Protein AF-A0A560VV39-F1 (afdb_monomer)

Radius of gyration: 31.04 Å; Cα contacts (8 Å, |Δi|>4): 60; chains: 1; bounding box: 43×10×96 Å

Foldseek 3Di:
DDDDPPPPPPPVCPDPPPPPDPPKDKDKDKDKDKDWDACPVHHDDIDIDIDIDMDIDMDD

Solvent-accessible surface area (backbone atoms only — not comparable to full-atom values): 4288 Å² total; per-residue (Å²): 134,90,80,80,85,78,80,74,78,78,70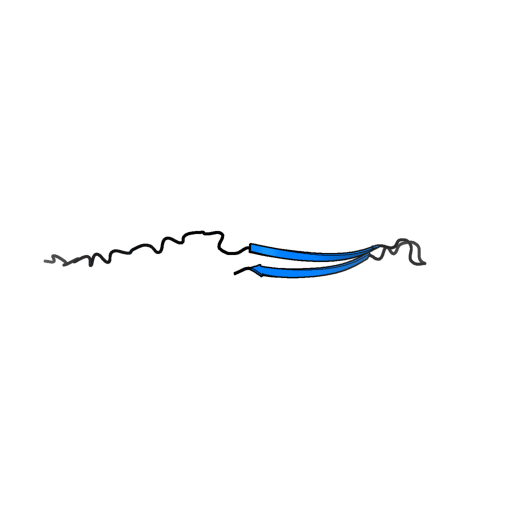,80,75,74,74,83,75,81,76,88,64,90,71,58,54,74,52,74,51,69,54,78,50,78,50,77,49,72,54,77,88,45,95,76,55,63,59,72,52,77,50,80,49,77,48,76,46,80,47,121

Secondary structure (DSSP, 8-state):
------------------------EEEEEEEEEEEE-S--SSSS---EEEEEEEEEEEE-

Sequence (60 aa):
MKNAIASQTGITVIPNVTSVQNIGEVDSRGVELSYQHHDVGLRGPQPVASLVYTQSTFHL

pLDDT: mean 73.86, std 16.8, range [40.81, 95.88]

Structure (mmCIF, N/CA/C/O backbone):
data_AF-A0A560VV39-F1
#
_entry.id   AF-A0A560VV39-F1
#
loop_
_atom_site.group_PDB
_atom_site.id
_atom_site.type_symbol
_atom_site.label_atom_id
_atom_site.label_alt_id
_atom_site.label_comp_id
_atom_site.label_asym_id
_atom_site.label_entity_id
_atom_site.label_seq_id
_atom_site.pdbx_PDB_ins_code
_atom_site.Cartn_x
_atom_site.Cartn_y
_atom_site.Cartn_z
_atom_site.occupancy
_atom_site.B_iso_or_equiv
_atom_site.auth_seq_id
_atom_site.auth_comp_id
_atom_site.auth_asym_id
_atom_site.auth_atom_id
_atom_site.pdbx_PDB_model_num
ATOM 1 N N . MET A 1 1 ? -0.294 -0.016 69.540 1.00 40.81 1 MET A N 1
ATOM 2 C CA . MET A 1 1 ? 0.271 -0.422 68.237 1.00 40.81 1 MET A CA 1
ATOM 3 C C . MET A 1 1 ? -0.872 -0.630 67.255 1.00 40.81 1 MET A C 1
ATOM 5 O O . MET A 1 1 ? -1.988 -0.874 67.688 1.00 40.81 1 MET A O 1
ATOM 9 N N . LYS A 1 2 ? -0.573 -0.398 65.977 1.00 45.22 2 LYS A N 1
ATOM 10 C CA . LYS A 1 2 ? -1.447 -0.281 64.801 1.00 45.22 2 LYS A CA 1
ATOM 11 C C . LYS A 1 2 ? -2.528 -1.361 64.691 1.00 45.22 2 LYS A C 1
ATOM 13 O O . LYS A 1 2 ? -2.198 -2.528 64.819 1.00 45.22 2 LYS A O 1
ATOM 18 N N . ASN A 1 3 ? -3.731 -0.967 64.278 1.00 41.25 3 ASN A N 1
ATOM 19 C CA . ASN A 1 3 ? -4.540 -1.758 63.352 1.00 41.25 3 ASN A CA 1
ATOM 20 C C . ASN A 1 3 ? -5.032 -0.801 62.266 1.00 41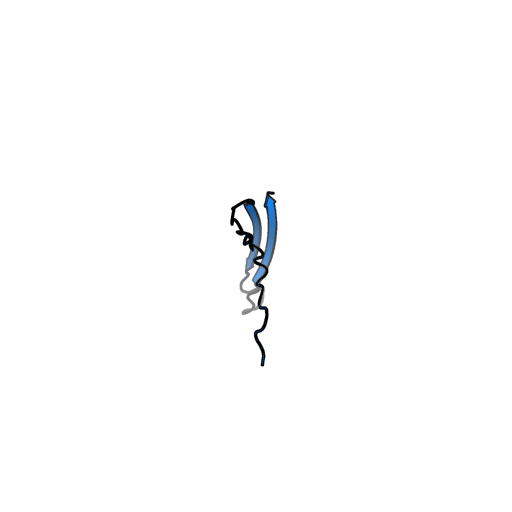.25 3 ASN A C 1
ATOM 22 O O . ASN A 1 3 ? -5.776 0.141 62.529 1.00 41.25 3 ASN A O 1
ATOM 26 N N . ALA A 1 4 ? -4.466 -0.974 61.075 1.00 51.69 4 ALA A N 1
ATOM 27 C CA . ALA A 1 4 ? -4.716 -0.139 59.917 1.00 51.69 4 ALA A CA 1
ATOM 28 C C . ALA A 1 4 ? -6.126 -0.411 59.388 1.00 51.69 4 ALA A C 1
ATOM 30 O O . ALA A 1 4 ? -6.488 -1.556 59.123 1.00 51.69 4 ALA A O 1
ATOM 31 N N . ILE A 1 5 ? -6.905 0.653 59.216 1.00 54.53 5 ILE A N 1
ATOM 32 C CA . ILE A 1 5 ? -8.123 0.611 58.418 1.00 54.53 5 ILE A CA 1
ATOM 33 C C . ILE A 1 5 ? -7.678 0.460 56.963 1.00 54.53 5 ILE A C 1
ATOM 35 O O . ILE A 1 5 ? -7.188 1.410 56.361 1.00 54.53 5 ILE A O 1
ATOM 39 N N . ALA A 1 6 ? -7.842 -0.732 56.404 1.00 55.69 6 ALA A N 1
ATOM 40 C CA . ALA A 1 6 ? -7.877 -0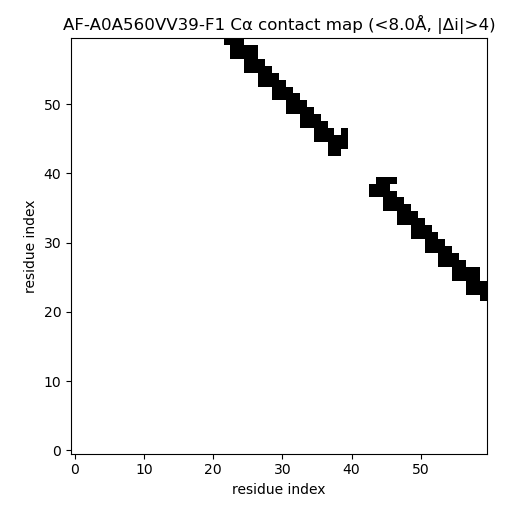.930 54.963 1.00 55.69 6 ALA A CA 1
ATOM 41 C C . ALA A 1 6 ? -9.341 -1.169 54.584 1.00 55.69 6 ALA A C 1
ATOM 43 O O . ALA A 1 6 ? -9.760 -2.287 54.302 1.00 55.69 6 ALA A O 1
ATOM 44 N N . SER A 1 7 ? -10.148 -0.108 54.671 1.00 60.88 7 SER A N 1
ATOM 45 C CA . SER A 1 7 ? -11.489 -0.114 54.095 1.00 60.88 7 SER A CA 1
ATOM 46 C C . SER A 1 7 ? -11.304 -0.095 52.586 1.00 60.88 7 SER A C 1
ATOM 48 O O . SER A 1 7 ? -11.056 0.950 51.985 1.00 60.88 7 SER A O 1
ATOM 50 N N . GLN A 1 8 ? -11.305 -1.282 51.992 1.00 56.78 8 GLN A N 1
ATOM 51 C CA . GLN A 1 8 ? -11.293 -1.446 50.554 1.00 56.78 8 GLN A CA 1
ATOM 52 C C . GLN A 1 8 ? -12.609 -0.878 50.028 1.00 56.78 8 GLN A C 1
ATOM 54 O O . GLN A 1 8 ? -13.665 -1.490 50.182 1.00 56.78 8 GLN A O 1
ATOM 59 N N . THR A 1 9 ? -12.558 0.307 49.425 1.00 59.44 9 THR A N 1
ATOM 60 C CA . THR A 1 9 ? -13.656 0.792 48.596 1.00 59.44 9 THR A CA 1
ATOM 61 C C . THR A 1 9 ? -13.772 -0.194 47.444 1.00 59.44 9 THR A C 1
ATOM 63 O O . THR A 1 9 ? -12.969 -0.170 46.513 1.00 59.44 9 THR A O 1
ATOM 66 N N . GLY A 1 10 ? -14.724 -1.118 47.544 1.00 47.78 10 GLY A N 1
ATOM 67 C CA . GLY A 1 10 ? -15.110 -1.993 46.452 1.00 47.78 10 GLY A CA 1
ATOM 68 C C . GLY A 1 10 ? -15.724 -1.149 45.345 1.00 47.78 10 GLY A C 1
ATOM 69 O O . GLY A 1 10 ? -16.941 -1.102 45.203 1.00 47.78 10 GLY A O 1
ATOM 70 N N . ILE A 1 11 ? -14.892 -0.453 44.568 1.00 50.09 11 ILE A N 1
ATOM 71 C CA . ILE A 1 11 ? -15.306 -0.008 43.249 1.00 50.09 11 ILE A CA 1
ATOM 72 C C . ILE A 1 11 ? -15.526 -1.292 42.463 1.00 50.09 11 ILE A C 1
ATOM 74 O O . ILE A 1 11 ? -14.594 -2.043 42.182 1.00 50.09 11 ILE A O 1
ATOM 78 N N . THR A 1 12 ? -16.791 -1.605 42.202 1.00 56.72 1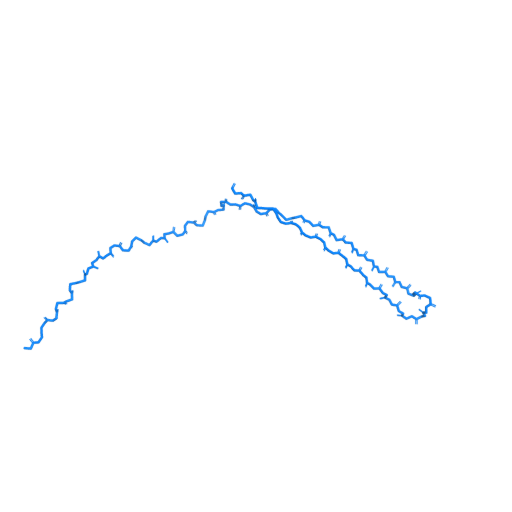2 THR A N 1
ATOM 79 C CA . THR A 1 12 ? -17.133 -2.608 41.202 1.00 56.72 12 THR A CA 1
ATOM 80 C C . THR A 1 12 ? -16.559 -2.076 39.899 1.00 56.72 12 THR A C 1
ATOM 82 O O . THR A 1 12 ? -17.142 -1.203 39.262 1.00 56.72 12 THR A O 1
ATOM 85 N N . VAL A 1 13 ? -15.353 -2.525 39.556 1.00 58.56 13 VAL A N 1
ATOM 86 C CA . VAL A 1 13 ? -14.792 -2.325 38.229 1.00 58.56 13 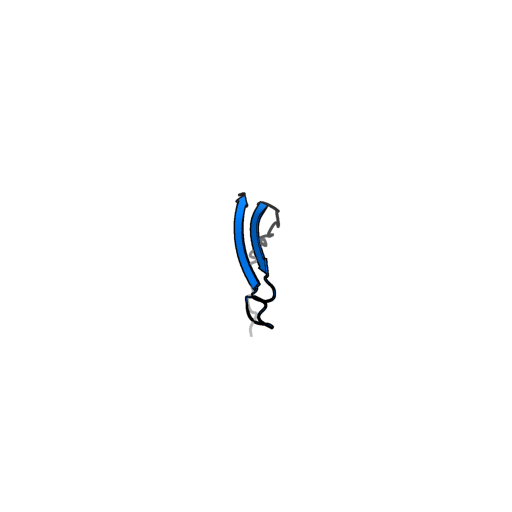VAL A CA 1
ATOM 87 C C . VAL A 1 13 ? -15.662 -3.192 37.345 1.00 58.56 13 VAL A C 1
ATOM 89 O O . VAL A 1 13 ? -15.476 -4.402 37.292 1.00 58.56 13 VAL A O 1
ATOM 92 N N . ILE A 1 14 ? -16.672 -2.593 36.721 1.00 63.78 14 ILE A N 1
ATOM 93 C CA . ILE A 1 14 ? -17.303 -3.217 35.568 1.00 63.78 14 ILE A CA 1
ATOM 94 C C . ILE A 1 14 ? -16.208 -3.164 34.502 1.00 63.78 14 ILE A C 1
ATOM 96 O O . ILE A 1 14 ? -15.871 -2.061 34.058 1.00 63.78 14 ILE A O 1
ATOM 100 N N . PRO A 1 15 ? -15.556 -4.292 34.160 1.00 54.94 15 PRO A N 1
ATOM 101 C CA . PRO A 1 15 ? -14.565 -4.260 33.105 1.00 54.94 15 PRO A CA 1
ATOM 102 C C . PRO A 1 15 ? -15.293 -3.801 31.847 1.00 54.94 15 PRO A C 1
ATOM 104 O O . PRO A 1 15 ? -16.385 -4.288 31.547 1.00 54.94 15 PRO A O 1
ATOM 107 N N . ASN A 1 16 ? -14.715 -2.853 31.117 1.00 52.84 16 ASN A N 1
ATOM 108 C CA . ASN A 1 16 ? -15.191 -2.583 29.774 1.00 52.84 16 ASN A CA 1
ATOM 109 C C . ASN A 1 16 ? -14.925 -3.867 28.977 1.00 52.84 16 ASN A C 1
ATOM 111 O O . ASN A 1 16 ? -13.784 -4.153 28.617 1.00 52.84 16 ASN A O 1
ATOM 115 N N . VAL A 1 17 ? -15.947 -4.708 28.804 1.00 56.31 17 VAL A N 1
ATOM 116 C CA . VAL A 1 17 ? -15.855 -5.871 27.926 1.00 56.31 17 VAL A CA 1
ATOM 117 C C . VAL A 1 17 ? -15.793 -5.285 26.528 1.00 56.31 17 VAL A C 1
ATOM 119 O O . VAL A 1 17 ? -16.804 -4.834 25.993 1.00 56.31 17 VAL A O 1
ATOM 122 N N . THR A 1 18 ? -14.594 -5.221 25.956 1.00 58.66 18 THR A N 1
ATOM 123 C CA . THR A 1 18 ? -14.439 -4.876 24.547 1.00 58.66 18 THR A CA 1
ATOM 124 C C . THR A 1 18 ? -15.108 -5.984 23.745 1.00 58.66 18 THR A C 1
ATOM 126 O O . THR A 1 18 ? -14.539 -7.053 23.535 1.00 58.66 18 THR A O 1
ATOM 129 N N . SER A 1 19 ? -16.356 -5.751 23.351 1.00 61.81 19 SER A N 1
ATOM 130 C CA . SER A 1 19 ? -17.069 -6.619 22.429 1.00 61.81 19 SER A CA 1
ATOM 131 C C . SER A 1 19 ? -16.441 -6.427 21.052 1.00 61.81 19 SER A C 1
ATOM 133 O O . SER A 1 19 ? -16.630 -5.387 20.420 1.00 61.81 19 SER A O 1
ATOM 135 N N . VAL A 1 20 ? -15.634 -7.396 20.615 1.00 61.03 20 VAL A N 1
ATOM 136 C CA . VAL A 1 20 ? -15.083 -7.421 19.256 1.00 61.03 20 VAL A CA 1
ATOM 137 C C . VAL A 1 20 ? -16.218 -7.820 18.321 1.00 61.03 20 VAL A C 1
ATOM 139 O O . VAL A 1 20 ? -16.472 -8.995 18.077 1.00 61.03 20 VAL A O 1
ATOM 142 N N . GLN A 1 21 ? -16.958 -6.822 17.859 1.00 61.59 21 GLN A N 1
ATOM 143 C CA . GLN A 1 21 ? -17.973 -6.979 16.829 1.00 61.59 21 GLN A CA 1
ATOM 144 C C . GLN A 1 21 ? -17.307 -6.613 15.501 1.00 61.59 21 GLN A C 1
ATOM 146 O O . GLN A 1 21 ? -16.590 -5.617 15.433 1.00 61.59 21 GLN A O 1
ATOM 151 N N . ASN A 1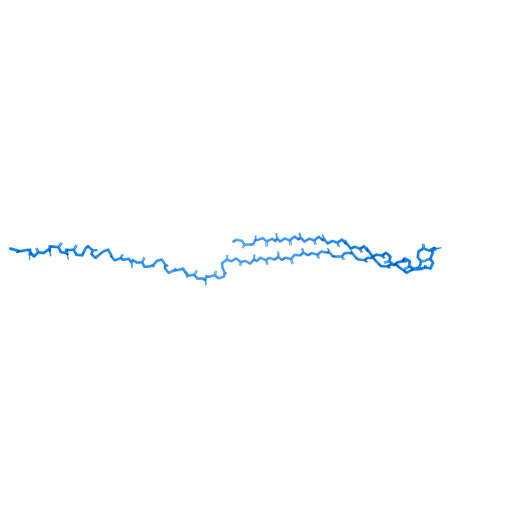 22 ? -17.513 -7.391 14.439 1.00 59.59 22 ASN A N 1
ATOM 152 C CA . ASN A 1 22 ? -17.144 -6.961 13.086 1.00 59.59 22 ASN A CA 1
ATOM 153 C C . ASN A 1 22 ? -18.155 -5.888 12.641 1.00 59.59 22 ASN A C 1
ATOM 155 O O . ASN A 1 22 ? -19.072 -6.168 11.881 1.00 59.59 22 ASN A O 1
ATOM 159 N N . ILE A 1 23 ? -18.039 -4.688 13.217 1.00 62.69 23 ILE A N 1
ATOM 160 C CA . ILE A 1 23 ? -18.923 -3.525 13.004 1.00 62.69 23 ILE A CA 1
ATOM 161 C C . ILE A 1 23 ? -18.502 -2.667 11.806 1.00 62.69 23 ILE A C 1
ATOM 163 O O . ILE A 1 23 ? -19.057 -1.599 11.602 1.00 62.69 23 ILE A O 1
ATOM 167 N N . GLY A 1 24 ? -17.533 -3.116 11.012 1.00 61.34 24 GLY A N 1
ATOM 168 C CA . GLY A 1 24 ? -17.120 -2.407 9.809 1.00 61.34 24 GLY A CA 1
ATOM 169 C C . GLY A 1 24 ? -16.448 -3.343 8.820 1.00 61.34 24 GLY A C 1
ATOM 170 O O . GLY A 1 24 ? -15.728 -4.264 9.209 1.00 61.34 24 GLY A O 1
ATOM 171 N N . GLU A 1 25 ? -16.694 -3.093 7.541 1.00 76.75 25 GLU A N 1
ATOM 172 C CA . GLU A 1 25 ? -16.036 -3.764 6.425 1.00 76.75 25 GLU A CA 1
ATOM 173 C C . GLU A 1 25 ? -15.108 -2.758 5.743 1.00 76.75 25 GLU A C 1
ATOM 175 O O . GLU A 1 25 ? -15.486 -1.610 5.496 1.00 76.75 25 GLU A O 1
ATOM 180 N N . VAL A 1 26 ? -13.871 -3.175 5.472 1.00 76.81 26 VAL A N 1
ATOM 181 C CA . VAL A 1 26 ? -12.912 -2.372 4.710 1.00 76.81 26 VAL A CA 1
ATOM 182 C C . VAL A 1 26 ? -12.712 -3.046 3.366 1.00 76.81 26 VAL A C 1
ATOM 184 O O . VAL A 1 26 ? -12.075 -4.09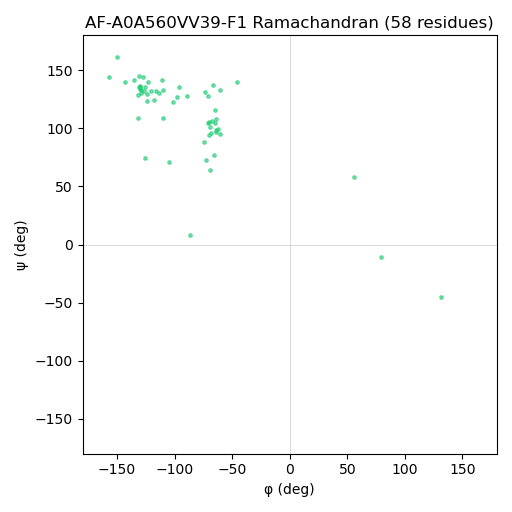5 3.287 1.00 76.81 26 VAL A O 1
ATOM 187 N N . ASP A 1 27 ? -13.236 -2.430 2.311 1.00 86.69 27 ASP A N 1
ATOM 188 C CA . ASP A 1 27 ? -13.016 -2.888 0.942 1.00 86.69 27 ASP A CA 1
ATOM 189 C C . ASP A 1 27 ? -11.750 -2.221 0.397 1.00 86.69 27 ASP A C 1
ATOM 191 O O . ASP A 1 27 ? -11.587 -0.999 0.474 1.00 86.69 27 ASP A O 1
ATOM 195 N N . SER A 1 28 ? -10.823 -3.016 -0.136 1.00 86.31 28 SER A N 1
ATOM 196 C CA . SER A 1 28 ? -9.578 -2.511 -0.723 1.00 86.31 28 SER A CA 1
ATOM 197 C C . SER A 1 28 ? -9.522 -2.862 -2.200 1.00 86.31 28 SER A C 1
ATOM 199 O O . SER A 1 28 ? -9.612 -4.027 -2.580 1.00 86.31 28 SER A O 1
ATOM 201 N N . ARG A 1 29 ? -9.353 -1.841 -3.040 1.00 90.94 29 ARG A N 1
ATOM 202 C CA . ARG A 1 29 ? -9.254 -1.963 -4.496 1.00 90.94 29 ARG A CA 1
ATOM 203 C C . ARG A 1 29 ? -7.943 -1.355 -4.953 1.00 90.94 29 ARG A C 1
ATOM 205 O O . ARG A 1 29 ? -7.531 -0.309 -4.459 1.00 90.94 29 ARG A O 1
ATOM 212 N N . GLY A 1 30 ? -7.291 -1.989 -5.912 1.00 92.69 30 GLY A N 1
ATOM 213 C CA . GLY A 1 30 ? -6.036 -1.491 -6.452 1.00 92.69 30 GLY A CA 1
ATOM 214 C C . GLY A 1 30 ? -5.842 -1.876 -7.905 1.00 92.69 30 GLY A C 1
ATOM 215 O O . GLY A 1 30 ? -6.502 -2.781 -8.415 1.00 92.69 30 GLY A O 1
ATOM 216 N N . VAL A 1 31 ? -4.941 -1.154 -8.562 1.00 95.31 31 VAL A N 1
ATOM 217 C CA . VAL A 1 31 ? -4.481 -1.422 -9.924 1.00 95.31 31 VAL A CA 1
ATOM 218 C C . VAL A 1 31 ? -2.960 -1.409 -9.922 1.00 95.31 31 VAL A C 1
ATOM 220 O O . VAL A 1 31 ? -2.333 -0.517 -9.348 1.00 95.31 31 VAL A O 1
ATOM 223 N N . GLU A 1 32 ? -2.382 -2.396 -10.596 1.00 95.25 32 GLU A N 1
ATOM 224 C CA . GLU A 1 32 ? -0.945 -2.531 -10.791 1.00 95.25 32 GLU A CA 1
ATOM 225 C C . GLU A 1 32 ? -0.628 -2.530 -12.289 1.00 95.25 32 GLU A C 1
ATOM 227 O O . GLU A 1 32 ? -1.270 -3.230 -13.075 1.00 95.25 32 GLU A O 1
ATOM 232 N N . LEU A 1 33 ? 0.365 -1.730 -12.676 1.00 95.56 33 LEU A N 1
ATOM 233 C CA . LEU A 1 33 ? 0.916 -1.691 -14.023 1.00 95.56 33 LEU A CA 1
ATOM 234 C C . LEU A 1 33 ? 2.415 -1.956 -13.955 1.00 95.56 33 LEU A C 1
ATOM 236 O O . LEU A 1 33 ? 3.153 -1.207 -13.317 1.00 95.56 33 LEU A O 1
ATOM 240 N N . SER A 1 34 ? 2.861 -2.969 -14.687 1.00 94.69 34 SER A N 1
ATOM 241 C CA . SER A 1 34 ? 4.251 -3.414 -14.673 1.00 94.69 34 SER A CA 1
ATOM 242 C C . SER A 1 34 ? 4.779 -3.551 -16.097 1.00 94.69 34 SER A C 1
ATOM 244 O O . SER A 1 34 ? 4.090 -4.056 -16.984 1.00 94.69 34 SER A O 1
ATOM 246 N N . TYR A 1 35 ? 6.002 -3.073 -16.321 1.00 93.25 35 TYR A N 1
ATOM 247 C CA . TYR A 1 35 ? 6.690 -3.109 -17.604 1.00 93.25 35 TYR A CA 1
ATOM 248 C C . TYR A 1 35 ? 8.114 -3.627 -17.436 1.00 93.25 35 TYR A C 1
ATOM 250 O O . TYR A 1 35 ? 8.890 -3.122 -16.623 1.00 93.25 35 TYR A O 1
ATOM 258 N N . GLN A 1 36 ? 8.466 -4.616 -18.249 1.00 91.62 36 GLN A N 1
ATOM 259 C CA . GLN A 1 36 ? 9.797 -5.196 -18.307 1.00 91.62 36 GLN A CA 1
ATOM 260 C C . GLN A 1 36 ? 10.252 -5.238 -19.759 1.00 91.62 36 GLN A C 1
ATOM 262 O O . GLN A 1 36 ? 9.502 -5.663 -20.638 1.00 91.62 36 GLN A O 1
ATOM 267 N N . HIS A 1 37 ? 11.488 -4.812 -20.006 1.00 87.31 37 HIS A N 1
ATOM 268 C CA . HIS A 1 37 ? 12.082 -4.872 -21.333 1.00 87.31 37 HIS A CA 1
ATOM 269 C C . HIS A 1 37 ? 13.468 -5.507 -21.282 1.00 87.31 37 HIS A C 1
ATOM 271 O O . HIS A 1 37 ? 14.228 -5.307 -20.336 1.00 87.31 37 HIS A O 1
ATOM 277 N N . HIS A 1 38 ? 13.804 -6.248 -22.334 1.00 84.44 38 HIS A N 1
ATOM 278 C CA . HIS A 1 38 ? 15.106 -6.883 -22.508 1.00 84.44 38 HIS A CA 1
ATOM 279 C C . HIS A 1 38 ? 15.868 -6.205 -23.644 1.00 84.44 38 HIS A C 1
ATOM 281 O O . HIS A 1 38 ? 15.269 -5.810 -24.640 1.00 84.44 38 HIS A O 1
ATOM 287 N N . ASP A 1 39 ? 17.181 -6.051 -23.481 1.00 73.75 39 ASP A N 1
ATOM 288 C CA . ASP A 1 39 ? 18.092 -5.608 -24.541 1.00 73.75 39 ASP A CA 1
ATOM 289 C C . ASP A 1 39 ? 17.691 -4.263 -25.179 1.00 73.75 39 ASP A C 1
ATOM 291 O O . ASP A 1 39 ? 17.474 -4.151 -26.386 1.00 73.75 39 ASP A O 1
ATOM 295 N N . VAL A 1 40 ? 17.599 -3.210 -24.354 1.00 73.62 40 VAL A N 1
ATOM 296 C CA . VAL A 1 40 ? 17.294 -1.823 -24.777 1.00 73.62 40 VAL A CA 1
ATOM 297 C C . VAL A 1 40 ? 18.436 -1.169 -25.577 1.00 73.62 40 VAL A C 1
ATOM 299 O O . VAL A 1 40 ? 19.049 -0.192 -25.154 1.00 73.62 40 VAL A O 1
ATOM 302 N N . GLY A 1 41 ? 18.750 -1.717 -26.750 1.00 70.56 41 GLY A N 1
ATOM 303 C CA . GLY A 1 41 ? 19.699 -1.150 -27.719 1.00 70.56 41 GLY A CA 1
ATOM 304 C C . GLY A 1 41 ? 21.184 -1.377 -27.406 1.00 70.56 41 GLY A C 1
ATOM 305 O O . GLY A 1 41 ? 22.027 -1.176 -28.276 1.00 70.56 41 GLY A O 1
ATOM 306 N N . LEU A 1 42 ? 21.512 -1.860 -26.207 1.00 76.75 42 LEU A N 1
ATOM 307 C CA . LEU A 1 42 ? 22.833 -2.354 -25.813 1.00 76.75 42 LEU A CA 1
ATOM 308 C C . LEU A 1 42 ? 22.655 -3.761 -25.230 1.00 76.75 42 LEU A C 1
ATOM 310 O O . LEU A 1 42 ? 21.656 -4.024 -24.565 1.00 76.75 42 LEU A O 1
ATOM 314 N N . ARG A 1 43 ? 23.599 -4.682 -25.463 1.00 77.75 43 ARG A N 1
ATOM 315 C CA . ARG A 1 43 ? 23.557 -6.008 -24.819 1.00 77.75 43 ARG A CA 1
ATOM 316 C C . ARG A 1 43 ? 23.739 -5.803 -23.314 1.00 77.75 43 ARG A C 1
ATOM 318 O O . ARG A 1 43 ? 24.800 -5.334 -22.907 1.00 77.75 43 ARG A O 1
ATOM 325 N N . GLY A 1 44 ? 22.735 -6.141 -22.505 1.00 74.50 44 GLY A N 1
ATOM 326 C CA . GLY A 1 44 ? 22.880 -6.164 -21.043 1.00 74.50 44 GLY A CA 1
ATOM 327 C C . GLY A 1 44 ? 21.804 -5.455 -20.214 1.00 74.50 44 GLY A C 1
ATOM 328 O O . GLY A 1 44 ? 21.375 -6.054 -19.229 1.00 74.50 44 GLY A O 1
ATOM 329 N N . PRO A 1 45 ? 21.336 -4.231 -20.531 1.00 83.38 45 PRO A N 1
ATOM 330 C CA . PRO A 1 45 ? 20.374 -3.552 -19.672 1.00 83.38 45 PRO A CA 1
ATOM 331 C C . PRO A 1 45 ? 18.976 -4.170 -19.790 1.00 83.38 45 PRO A C 1
ATOM 333 O O . PRO A 1 45 ? 18.451 -4.368 -20.887 1.00 83.38 45 PRO A O 1
ATOM 336 N N . GLN A 1 46 ? 18.375 -4.445 -18.633 1.00 84.81 46 GLN A N 1
ATOM 337 C CA . GLN A 1 46 ? 17.050 -5.052 -18.482 1.00 84.81 46 GLN A CA 1
ATOM 338 C C . GLN A 1 46 ? 16.194 -4.142 -17.593 1.00 84.81 46 GLN A C 1
ATOM 340 O O . GLN A 1 46 ? 16.056 -4.400 -16.396 1.00 84.81 46 GLN A O 1
ATOM 345 N N . PRO A 1 47 ? 15.715 -3.002 -18.118 1.00 87.44 47 PRO A N 1
ATOM 346 C CA . PRO A 1 47 ? 14.937 -2.072 -17.320 1.00 87.44 47 PRO A CA 1
ATOM 347 C C . PRO A 1 47 ? 13.592 -2.685 -16.924 1.00 87.44 47 PRO A C 1
ATOM 349 O O . PRO A 1 47 ? 12.895 -3.307 -17.731 1.00 87.44 47 PRO A O 1
ATOM 352 N N . VAL A 1 48 ? 13.234 -2.454 -15.665 1.00 92.38 48 VAL A N 1
ATOM 353 C CA . VAL A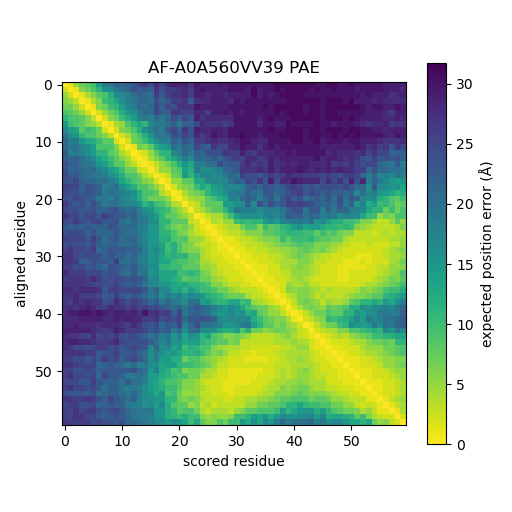 1 48 ? 11.959 -2.840 -15.065 1.00 92.38 48 VAL A CA 1
ATOM 354 C C . VAL A 1 48 ? 11.340 -1.593 -14.451 1.00 92.38 48 VAL A C 1
ATOM 356 O O . VAL A 1 48 ? 12.030 -0.813 -13.793 1.00 92.38 48 VAL A O 1
ATOM 359 N N . ALA A 1 49 ? 10.049 -1.399 -14.678 1.00 93.44 49 ALA A N 1
ATOM 360 C CA . ALA A 1 49 ? 9.265 -0.319 -14.105 1.00 93.44 49 ALA A CA 1
ATOM 361 C C . ALA A 1 49 ? 7.928 -0.867 -13.603 1.00 93.44 49 ALA A C 1
ATOM 363 O O . ALA A 1 49 ? 7.314 -1.710 -14.253 1.00 93.44 49 ALA A O 1
ATOM 364 N N . SER A 1 50 ? 7.465 -0.367 -12.463 1.00 91.38 50 SER A N 1
ATOM 365 C CA . SER A 1 50 ? 6.188 -0.759 -11.869 1.00 91.38 50 SER A CA 1
ATOM 366 C C . SER A 1 50 ? 5.510 0.445 -11.227 1.00 91.38 50 SER A C 1
ATOM 368 O O . SER A 1 50 ? 6.165 1.258 -10.572 1.00 91.38 50 SER A O 1
ATOM 370 N N . LEU A 1 51 ? 4.197 0.538 -11.396 1.00 95.62 51 LEU A N 1
ATOM 371 C CA . LEU A 1 51 ? 3.329 1.541 -10.797 1.00 95.62 51 LEU A CA 1
ATOM 372 C C . LEU A 1 51 ? 2.184 0.833 -10.076 1.00 95.62 51 LEU A C 1
ATOM 374 O O . LEU A 1 51 ? 1.541 -0.050 -10.641 1.00 95.62 51 LEU A O 1
ATOM 378 N N . VAL A 1 52 ? 1.920 1.249 -8.839 1.00 95.88 52 VAL A N 1
ATOM 379 C CA . VAL A 1 52 ? 0.886 0.657 -7.984 1.00 95.88 52 VAL A CA 1
ATOM 380 C C . VAL A 1 52 ? -0.003 1.764 -7.442 1.00 95.88 52 VAL A C 1
ATOM 382 O O . VAL A 1 52 ? 0.490 2.755 -6.900 1.00 95.88 52 VAL A O 1
ATOM 385 N N . TYR A 1 53 ? -1.313 1.585 -7.573 1.00 94.25 53 TYR A N 1
ATOM 386 C CA . TYR A 1 53 ? -2.318 2.438 -6.955 1.00 94.25 53 TYR A CA 1
ATOM 387 C C . TYR A 1 53 ? -3.258 1.595 -6.100 1.00 94.25 53 TYR A C 1
ATOM 389 O O . TYR A 1 53 ? -3.820 0.612 -6.582 1.00 94.25 53 TYR A O 1
ATOM 397 N N . THR A 1 54 ? -3.463 2.016 -4.854 1.00 95.75 54 THR A N 1
ATOM 398 C CA . THR A 1 54 ? -4.334 1.335 -3.894 1.00 95.75 54 THR A CA 1
ATOM 399 C C . THR A 1 54 ? -5.278 2.341 -3.258 1.00 95.75 54 THR A C 1
ATOM 401 O O . THR A 1 54 ? -4.861 3.418 -2.835 1.00 9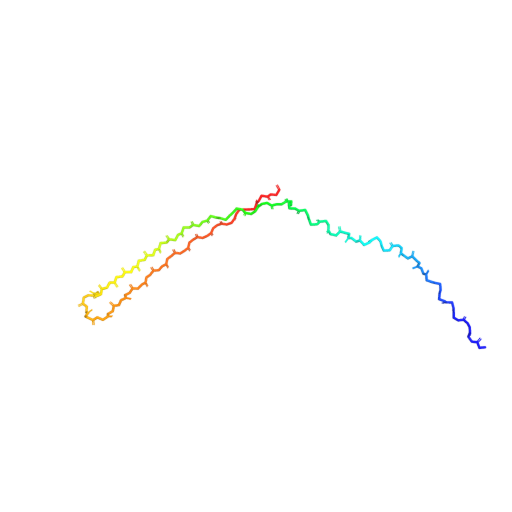5.75 54 THR A O 1
ATOM 404 N N . GLN A 1 55 ? -6.546 1.964 -3.155 1.00 91.12 55 GLN A N 1
ATOM 405 C CA . GLN A 1 55 ? -7.591 2.712 -2.479 1.00 91.12 55 GLN A CA 1
ATOM 406 C C . GLN A 1 55 ? -8.317 1.790 -1.498 1.00 91.12 55 GLN A C 1
ATOM 408 O O . GLN A 1 55 ? -8.722 0.683 -1.852 1.00 91.12 55 GLN A O 1
ATOM 413 N N . SER A 1 56 ? -8.523 2.269 -0.274 1.00 90.12 56 SER A N 1
ATOM 414 C CA . SER A 1 56 ? -9.306 1.571 0.746 1.00 90.12 56 SER A CA 1
ATOM 415 C C . SER A 1 56 ? -10.535 2.402 1.095 1.00 90.12 56 SER A C 1
ATOM 417 O O . SER A 1 56 ? -10.427 3.608 1.323 1.00 90.12 56 SER A O 1
ATOM 419 N N . THR A 1 57 ? -11.698 1.758 1.124 1.00 85.56 57 THR A N 1
ATOM 420 C CA . THR A 1 57 ? -12.973 2.369 1.508 1.00 85.56 57 THR A CA 1
ATOM 421 C C . THR A 1 57 ? -13.452 1.734 2.805 1.00 85.56 57 THR A C 1
ATOM 423 O O . THR A 1 57 ? -13.471 0.512 2.929 1.00 85.56 57 THR A O 1
ATOM 426 N N . PHE A 1 58 ? -13.821 2.568 3.775 1.00 82.88 58 PHE A N 1
ATOM 427 C CA . PHE A 1 58 ? -14.352 2.130 5.063 1.00 82.88 58 PHE A CA 1
ATOM 428 C C . PHE A 1 58 ? -15.878 2.206 5.037 1.00 82.88 58 PHE A C 1
ATOM 430 O O . PHE A 1 58 ? -16.428 3.262 4.719 1.00 82.88 58 PHE A O 1
ATOM 437 N N . HIS A 1 59 ? -16.551 1.111 5.382 1.00 71.06 59 HIS A N 1
ATOM 438 C CA . HIS A 1 59 ? -17.993 1.086 5.622 1.00 71.06 59 HIS A CA 1
ATOM 439 C C . HIS A 1 59 ? -18.244 1.103 7.141 1.00 71.06 59 HIS A C 1
ATOM 441 O O . HIS A 1 59 ? -17.709 0.254 7.859 1.00 71.06 59 HIS A O 1
ATOM 447 N N . LEU A 1 60 ? -18.997 2.111 7.606 1.00 68.00 60 LEU A N 1
ATOM 448 C CA . LEU A 1 60 ? -19.374 2.387 9.005 1.00 68.00 60 LEU A CA 1
ATOM 449 C C . LEU A 1 60 ? -20.816 1.961 9.290 1.00 68.00 60 LEU A C 1
ATOM 451 O O . LEU A 1 60 ? -21.654 2.114 8.371 1.00 68.00 60 LEU A O 1
#

Nearest PDB structures (foldseek):
  5ec5-assembly1_B  TM=4.442E-01  e=1.637E+00  Eisenia fetida
  8jx2-assembly1_D  TM=3.038E-01  e=8.941E-01  Staphylococcus aureus
  3b07-assembly1_H  TM=3.074E-01  e=1.210E+00  Staphylococcus aureus subsp. aureus Mu50
  8jx3-assembly1_F  TM=3.033E-01  e=1.122E+00  Staphylococcus aureus
  4p24-assembly1_D  TM=3.076E-01  e=1.407E+00  Staphylococcus aureus subsp. aureus Mu50

Mean predicted aligned error: 15.3 Å